Protein AF-A0A8T1VUL2-F1 (afdb_monomer_lite)

Sequence (106 aa):
MSGPEKDADNIISRALVEDFREVRDARLQQLHPPVRVQIAGVAKVFCRDTATLDLRIETAAGLLYLSSTPCIVMDGNDDDVLLGRKTMQDIGIDIDRLFEHLLYRV

Structure (mmCIF, N/CA/C/O backbone):
data_AF-A0A8T1VUL2-F1
#
_entry.id   AF-A0A8T1VUL2-F1
#
loop_
_atom_site.group_PDB
_atom_site.id
_atom_site.type_symbol
_atom_site.label_atom_id
_atom_site.label_alt_id
_atom_site.label_comp_id
_atom_site.label_asym_id
_atom_site.label_entity_id
_atom_site.label_seq_id
_atom_site.pdbx_PDB_ins_code
_atom_site.Cartn_x
_atom_site.Cartn_y
_atom_site.Cartn_z
_atom_site.occupancy
_atom_site.B_iso_or_equiv
_atom_site.auth_seq_id
_atom_site.auth_comp_id
_atom_site.auth_asym_id
_atom_site.auth_atom_id
_atom_site.pdbx_PDB_model_num
ATOM 1 N N . MET A 1 1 ? 11.540 -11.274 -22.073 1.00 41.50 1 MET A N 1
ATOM 2 C CA . MET A 1 1 ? 10.088 -11.425 -21.836 1.00 41.50 1 MET A CA 1
ATOM 3 C C . MET A 1 1 ? 9.643 -10.283 -20.940 1.00 41.50 1 MET A C 1
ATOM 5 O O . MET A 1 1 ? 10.205 -10.103 -19.870 1.00 41.50 1 MET A O 1
ATOM 9 N N . SER A 1 2 ? 8.733 -9.455 -21.436 1.00 50.03 2 SER A N 1
ATOM 10 C CA . SER A 1 2 ? 8.206 -8.271 -20.756 1.00 50.03 2 SER A CA 1
ATOM 11 C C . S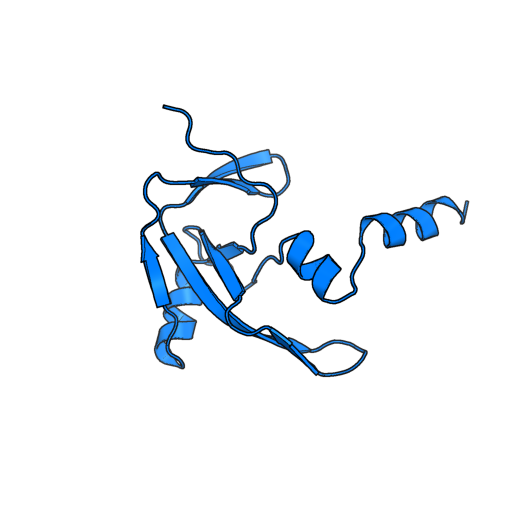ER A 1 2 ? 7.149 -8.730 -19.739 1.00 50.03 2 SER A C 1
ATOM 13 O O . SER A 1 2 ? 6.080 -9.152 -20.157 1.00 50.03 2 SER A O 1
ATOM 15 N N . GLY A 1 3 ? 7.460 -8.734 -18.434 1.00 53.97 3 GLY A N 1
ATOM 16 C CA . GLY A 1 3 ? 6.502 -9.115 -17.376 1.00 53.97 3 GLY A CA 1
ATOM 17 C C . GLY A 1 3 ? 5.259 -8.209 -17.351 1.00 53.97 3 GLY A C 1
ATOM 18 O O . GLY A 1 3 ? 5.329 -7.107 -17.906 1.00 53.97 3 GLY A O 1
ATOM 19 N N . PRO A 1 4 ? 4.136 -8.640 -16.748 1.00 59.28 4 PRO A N 1
ATOM 20 C CA . PRO A 1 4 ? 2.909 -7.845 -16.719 1.00 59.28 4 PRO A CA 1
ATOM 21 C C . PRO A 1 4 ? 3.173 -6.474 -16.079 1.00 59.28 4 PRO A C 1
ATOM 23 O O . PRO A 1 4 ? 3.855 -6.377 -15.057 1.00 59.28 4 PRO A O 1
ATOM 26 N N . GLU A 1 5 ? 2.685 -5.423 -16.731 1.00 55.06 5 GLU A N 1
ATOM 27 C CA . GLU A 1 5 ? 2.670 -4.056 -16.210 1.00 55.06 5 GLU A CA 1
ATOM 28 C C . GLU A 1 5 ? 1.371 -3.912 -15.415 1.00 55.06 5 GLU A C 1
ATOM 30 O O . GLU A 1 5 ?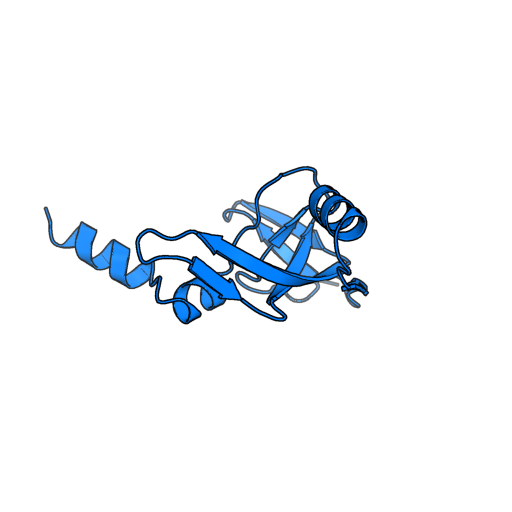 0.291 -4.159 -15.956 1.00 55.06 5 GLU A O 1
ATOM 35 N N . LYS A 1 6 ? 1.482 -3.639 -14.113 1.00 58.75 6 LYS A N 1
ATOM 36 C CA . LYS A 1 6 ? 0.331 -3.411 -13.237 1.00 58.75 6 LYS A CA 1
ATOM 37 C C . LYS A 1 6 ? 0.285 -1.940 -12.846 1.00 58.75 6 LYS A C 1
ATOM 39 O O . LYS A 1 6 ? 1.286 -1.399 -12.380 1.00 58.75 6 LYS A O 1
ATOM 44 N N . ASP A 1 7 ? -0.877 -1.324 -13.032 1.00 58.47 7 ASP A N 1
ATOM 45 C CA . ASP A 1 7 ? -1.148 0.026 -12.549 1.00 58.47 7 ASP A CA 1
ATOM 46 C C . ASP A 1 7 ? -1.306 0.047 -11.023 1.00 58.47 7 ASP A C 1
ATOM 48 O O . ASP A 1 7 ? -1.942 -0.832 -10.448 1.00 58.47 7 ASP A O 1
ATOM 52 N N . ALA A 1 8 ? -0.714 1.082 -10.413 1.00 60.91 8 ALA A N 1
ATOM 53 C CA . ALA A 1 8 ? -0.797 1.538 -9.020 1.00 60.91 8 ALA A CA 1
ATOM 54 C C . ALA A 1 8 ? -1.278 0.506 -7.976 1.00 60.91 8 ALA A C 1
ATOM 56 O O . ALA A 1 8 ? -2.319 0.698 -7.342 1.00 60.91 8 ALA A O 1
ATOM 57 N N . ASP A 1 9 ? -0.490 -0.550 -7.765 1.00 82.12 9 ASP A N 1
ATOM 58 C CA . ASP A 1 9 ? -0.541 -1.337 -6.529 1.00 82.12 9 ASP A CA 1
ATOM 59 C C . ASP A 1 9 ? -0.027 -0.480 -5.351 1.00 82.12 9 ASP A C 1
ATOM 61 O O . ASP A 1 9 ? 0.671 0.517 -5.558 1.00 82.12 9 ASP A O 1
ATOM 65 N N . ASN A 1 10 ? -0.350 -0.850 -4.106 1.00 91.50 10 ASN A N 1
ATOM 66 C CA . ASN A 1 10 ? 0.351 -0.259 -2.962 1.00 91.50 10 ASN A CA 1
ATOM 67 C C . ASN A 1 10 ? 1.822 -0.689 -3.011 1.00 91.50 10 ASN A C 1
ATOM 69 O O . ASN A 1 10 ? 2.111 -1.829 -3.379 1.00 91.50 10 ASN A O 1
ATOM 73 N N . ILE A 1 11 ? 2.750 0.184 -2.634 1.00 92.50 11 ILE A N 1
ATOM 74 C CA . ILE A 1 11 ? 4.190 -0.084 -2.700 1.00 92.50 11 ILE A CA 1
ATOM 75 C C . ILE A 1 11 ? 4.802 0.172 -1.332 1.00 92.50 11 ILE A C 1
ATOM 77 O O . ILE A 1 11 ? 4.477 1.157 -0.671 1.00 92.50 11 ILE A O 1
ATOM 81 N N . ILE A 1 12 ? 5.697 -0.721 -0.926 1.00 93.38 12 ILE A N 1
ATOM 82 C CA . ILE A 1 12 ? 6.468 -0.612 0.308 1.00 93.38 12 ILE A CA 1
ATOM 83 C C . ILE A 1 12 ? 7.927 -0.984 0.040 1.00 93.38 12 ILE A C 1
ATOM 85 O O . ILE A 1 12 ? 8.211 -1.846 -0.800 1.00 93.38 12 ILE A O 1
ATOM 89 N N . SER A 1 13 ? 8.860 -0.338 0.735 1.00 94.06 13 SER A N 1
ATOM 90 C CA . SER A 1 13 ? 10.274 -0.694 0.652 1.00 94.06 13 SER A CA 1
ATOM 91 C C . SER A 1 13 ? 10.561 -2.014 1.376 1.00 94.06 13 SER A C 1
ATOM 93 O O . SER A 1 13 ? 9.897 -2.376 2.350 1.00 94.06 13 SER A O 1
ATOM 95 N N . ARG A 1 14 ? 11.569 -2.758 0.912 1.00 94.06 14 ARG A N 1
ATOM 96 C CA . ARG A 1 14 ? 12.014 -3.980 1.593 1.00 94.06 14 ARG A CA 1
ATOM 97 C C . ARG A 1 14 ? 12.484 -3.692 3.015 1.00 94.06 14 ARG A C 1
ATOM 99 O O . ARG A 1 14 ? 12.143 -4.469 3.897 1.00 94.06 14 ARG A O 1
ATOM 106 N N . ALA A 1 15 ? 13.238 -2.610 3.225 1.00 93.75 15 ALA A N 1
ATOM 107 C CA . ALA A 1 15 ? 13.713 -2.237 4.555 1.00 93.75 15 ALA A CA 1
ATOM 108 C C . ALA A 1 15 ? 12.542 -2.084 5.532 1.00 93.75 15 ALA A C 1
ATOM 110 O O . ALA A 1 15 ? 12.516 -2.749 6.562 1.00 93.75 15 ALA A O 1
ATOM 111 N N . LEU A 1 16 ? 11.506 -1.342 5.126 1.00 93.00 16 LEU A N 1
ATOM 112 C CA . LEU A 1 16 ? 10.333 -1.139 5.963 1.00 93.00 16 LEU A CA 1
ATOM 113 C C . LEU A 1 16 ? 9.577 -2.450 6.218 1.00 93.00 16 LEU A C 1
ATOM 115 O O . LEU A 1 16 ? 9.122 -2.685 7.329 1.00 93.00 16 LEU A O 1
ATOM 119 N N . VAL A 1 17 ? 9.466 -3.352 5.233 1.00 93.50 17 VAL A N 1
ATOM 120 C CA . VAL A 1 17 ? 8.871 -4.682 5.474 1.00 93.50 17 VAL A CA 1
ATOM 121 C C . VAL A 1 17 ? 9.634 -5.452 6.550 1.00 93.50 17 VAL A C 1
ATOM 123 O O . VAL A 1 17 ? 8.994 -6.067 7.400 1.00 93.50 17 VAL A O 1
ATOM 126 N N . GLU A 1 18 ? 10.967 -5.440 6.528 1.00 92.06 18 GLU A N 1
ATOM 127 C CA . GLU A 1 18 ? 11.755 -6.115 7.563 1.00 92.06 18 GLU A CA 1
ATOM 128 C C . GLU A 1 18 ? 11.554 -5.458 8.938 1.00 92.06 18 GLU A C 1
ATOM 130 O O . GLU A 1 18 ? 11.315 -6.184 9.902 1.00 92.06 18 GLU A O 1
ATOM 135 N N . ASP A 1 19 ? 11.488 -4.125 9.023 1.00 90.88 19 ASP A N 1
ATOM 136 C CA . ASP A 1 19 ? 11.155 -3.417 10.272 1.00 90.88 19 ASP A CA 1
ATOM 137 C C . ASP A 1 19 ? 9.768 -3.823 10.803 1.00 90.88 19 ASP A C 1
ATOM 139 O O . ASP A 1 19 ? 9.581 -4.093 11.993 1.00 90.88 19 ASP A O 1
ATOM 143 N N . PHE A 1 20 ? 8.774 -3.944 9.913 1.00 86.12 20 PHE A N 1
ATOM 144 C CA . PHE A 1 20 ? 7.447 -4.449 10.274 1.00 86.12 20 PHE A CA 1
ATOM 145 C C . PHE A 1 20 ? 7.518 -5.877 10.833 1.00 86.12 20 PHE A C 1
ATOM 147 O O . PHE A 1 20 ? 6.796 -6.179 11.788 1.00 86.12 20 PHE A O 1
ATOM 154 N N . ARG A 1 21 ? 8.389 -6.737 10.282 1.00 87.69 21 ARG A N 1
ATOM 155 C CA . ARG A 1 21 ? 8.574 -8.131 10.728 1.00 87.69 21 ARG A CA 1
ATOM 156 C C . ARG A 1 21 ? 9.186 -8.248 12.118 1.00 87.69 21 ARG A C 1
ATOM 158 O O . ARG A 1 21 ? 8.955 -9.258 12.784 1.00 87.69 21 ARG A O 1
ATOM 165 N N . GLU A 1 22 ? 9.917 -7.238 12.582 1.00 86.44 22 GLU A N 1
ATOM 166 C CA . GLU A 1 22 ? 10.441 -7.217 13.951 1.00 86.44 22 GLU A CA 1
ATOM 167 C C . GLU A 1 22 ? 9.328 -7.043 14.997 1.00 86.44 22 GLU A C 1
ATOM 169 O O . GLU A 1 22 ? 9.439 -7.531 16.124 1.00 86.44 22 GLU A O 1
ATOM 174 N N . VAL A 1 23 ? 8.230 -6.372 14.629 1.00 83.25 23 VAL A N 1
ATOM 175 C CA . VAL A 1 23 ? 7.166 -5.973 15.567 1.00 83.25 23 VAL A CA 1
ATOM 176 C C . VAL A 1 23 ? 5.873 -6.779 15.374 1.00 83.25 23 VAL A C 1
ATOM 178 O O . VAL A 1 23 ? 5.099 -6.973 16.326 1.00 83.25 23 VAL A O 1
ATOM 181 N N . ARG A 1 24 ? 5.596 -7.240 14.150 1.00 78.31 24 ARG A N 1
ATOM 182 C CA . ARG A 1 24 ? 4.366 -7.940 13.742 1.00 78.31 24 ARG A CA 1
ATOM 183 C C . ARG A 1 24 ? 4.653 -8.964 12.644 1.00 78.31 24 ARG A C 1
ATOM 185 O O . ARG A 1 24 ? 5.672 -8.915 11.978 1.00 78.31 24 ARG A O 1
ATOM 192 N N . ASP A 1 25 ? 3.727 -9.894 12.426 1.00 76.56 25 ASP A N 1
ATOM 193 C CA . ASP A 1 25 ? 3.847 -10.833 11.309 1.00 76.56 25 ASP A CA 1
ATOM 194 C C . ASP A 1 25 ? 3.497 -10.120 9.992 1.00 76.56 25 ASP A C 1
ATOM 196 O O . ASP A 1 25 ? 2.333 -9.805 9.744 1.00 76.56 25 ASP A O 1
ATOM 200 N N . ALA A 1 26 ? 4.500 -9.847 9.156 1.00 81.56 26 ALA A N 1
ATOM 201 C CA . ALA A 1 26 ? 4.305 -9.411 7.776 1.00 81.56 26 ALA A CA 1
ATOM 202 C C . ALA A 1 26 ? 4.643 -10.568 6.832 1.00 81.56 26 ALA A C 1
ATOM 204 O O . ALA A 1 26 ? 5.766 -11.084 6.803 1.00 81.56 26 ALA A O 1
ATOM 205 N N . ARG A 1 27 ? 3.651 -10.993 6.045 1.00 85.88 27 ARG A N 1
ATOM 206 C CA . ARG A 1 27 ? 3.785 -12.150 5.153 1.00 85.88 27 ARG A CA 1
ATOM 207 C C . ARG A 1 27 ? 4.395 -11.727 3.829 1.00 85.88 27 ARG A C 1
ATOM 209 O O . ARG A 1 27 ? 3.698 -11.130 3.011 1.00 85.88 27 ARG A O 1
ATOM 216 N N . LEU A 1 28 ? 5.658 -12.084 3.613 1.00 91.00 28 LEU A N 1
ATOM 217 C CA . LEU A 1 28 ? 6.343 -11.930 2.331 1.00 91.00 28 LEU A CA 1
ATOM 218 C C . LEU A 1 28 ? 6.056 -13.134 1.421 1.00 91.00 28 LEU A C 1
ATOM 220 O O . LEU A 1 28 ? 6.134 -14.286 1.852 1.00 91.00 28 LEU A O 1
ATOM 224 N N . GLN A 1 29 ? 5.745 -12.877 0.156 1.00 93.44 29 GLN A N 1
ATOM 225 C CA . GLN A 1 29 ? 5.516 -13.897 -0.863 1.00 93.44 29 GLN A CA 1
ATOM 226 C C . GLN A 1 29 ? 6.263 -13.539 -2.141 1.00 93.44 29 GLN A C 1
ATOM 228 O O . GLN A 1 29 ? 6.201 -12.404 -2.610 1.00 93.44 29 GLN A O 1
ATOM 233 N N . GLN A 1 30 ? 6.922 -14.528 -2.740 1.00 93.81 30 GLN A N 1
ATOM 234 C CA . GLN A 1 30 ? 7.656 -14.325 -3.980 1.00 93.81 30 GLN A CA 1
ATOM 235 C C . GLN A 1 30 ? 6.706 -14.271 -5.183 1.00 93.81 30 GLN A C 1
ATOM 237 O O . GLN A 1 30 ? 5.904 -15.179 -5.416 1.00 93.81 30 GLN A O 1
ATOM 242 N N . LEU A 1 31 ? 6.839 -13.222 -5.987 1.00 91.00 31 LEU A N 1
ATOM 243 C CA . LEU A 1 31 ? 6.140 -13.028 -7.250 1.00 91.00 31 LEU A CA 1
ATOM 244 C C . LEU A 1 31 ? 6.813 -13.841 -8.361 1.00 91.00 31 LEU A C 1
ATOM 246 O O . LEU A 1 31 ? 7.993 -13.661 -8.674 1.00 91.00 31 LEU A O 1
ATOM 250 N N . HIS A 1 32 ? 6.027 -14.692 -9.015 1.00 89.44 32 HIS A N 1
ATOM 251 C CA . HIS A 1 32 ? 6.443 -15.422 -10.207 1.00 89.44 32 HIS A CA 1
ATOM 252 C C . HIS A 1 32 ? 5.374 -15.309 -11.300 1.00 89.44 32 HIS A C 1
ATOM 254 O O . HIS A 1 32 ? 4.288 -15.868 -11.138 1.00 89.44 32 HIS A O 1
ATOM 260 N N . PRO A 1 33 ? 5.663 -14.628 -12.427 1.00 88.94 33 PRO A N 1
ATOM 261 C CA . PRO A 1 33 ? 6.909 -13.917 -12.750 1.00 88.94 33 PRO A CA 1
ATOM 262 C C . PRO A 1 33 ? 7.082 -12.603 -11.952 1.00 88.94 33 PRO A C 1
ATOM 264 O O . PRO A 1 33 ? 6.103 -12.104 -11.397 1.00 88.94 33 PRO A O 1
ATOM 267 N N . PRO A 1 34 ? 8.289 -11.997 -11.938 1.00 89.50 34 PRO A N 1
ATOM 268 C CA . PRO A 1 34 ? 8.477 -10.638 -11.431 1.00 89.50 34 PRO A CA 1
ATOM 269 C C . PRO A 1 34 ? 7.550 -9.635 -12.130 1.00 89.50 34 PRO A C 1
ATOM 271 O O . PRO A 1 34 ? 7.338 -9.713 -13.347 1.00 89.50 34 PRO A O 1
ATOM 274 N N . VAL A 1 35 ? 7.037 -8.673 -11.367 1.00 89.06 35 VAL A N 1
ATOM 275 C CA . VAL A 1 35 ? 6.117 -7.630 -11.845 1.00 89.06 35 VAL A CA 1
ATOM 276 C C . VAL A 1 35 ? 6.907 -6.365 -12.161 1.00 89.06 35 VAL A C 1
ATOM 278 O O . VAL A 1 35 ? 7.859 -6.034 -11.455 1.00 89.06 35 VAL A O 1
ATOM 281 N N . ARG A 1 36 ? 6.535 -5.652 -13.229 1.00 87.25 36 ARG A N 1
ATOM 282 C CA . ARG A 1 36 ? 7.080 -4.316 -13.504 1.00 87.25 36 ARG A CA 1
ATOM 283 C C . ARG A 1 36 ? 6.152 -3.257 -12.945 1.00 87.25 36 ARG A C 1
ATOM 285 O O . ARG A 1 36 ? 4.985 -3.214 -13.328 1.00 87.25 36 ARG A O 1
ATOM 292 N N . VAL A 1 37 ? 6.706 -2.397 -12.103 1.00 83.44 37 VAL A N 1
ATOM 293 C CA . VAL A 1 37 ? 6.001 -1.275 -11.485 1.00 83.44 37 VAL A CA 1
ATOM 294 C C . VAL A 1 37 ? 6.565 0.030 -12.028 1.00 83.44 37 VAL A C 1
ATOM 296 O O . VAL A 1 37 ? 7.785 0.184 -12.134 1.00 83.44 37 VAL A O 1
ATOM 299 N N . GLN A 1 38 ? 5.680 0.960 -12.384 1.00 80.75 38 GLN A N 1
ATOM 300 C CA . GLN A 1 38 ? 6.053 2.316 -12.771 1.00 80.75 38 GLN A CA 1
ATOM 301 C C . GLN A 1 38 ? 5.951 3.246 -11.558 1.00 80.75 38 GLN A C 1
ATOM 303 O O . GLN A 1 38 ? 4.873 3.448 -11.008 1.00 80.75 38 GLN A O 1
ATOM 308 N N . ILE A 1 39 ? 7.078 3.832 -11.160 1.00 71.94 39 ILE A N 1
ATOM 309 C CA . ILE A 1 39 ? 7.162 4.789 -10.054 1.00 71.94 39 ILE A CA 1
ATOM 310 C C . ILE A 1 39 ? 7.201 6.196 -10.657 1.00 71.94 39 ILE A C 1
ATOM 312 O O . ILE A 1 39 ? 8.035 6.485 -11.522 1.00 71.94 39 ILE A O 1
ATOM 316 N N . ALA A 1 40 ? 6.286 7.064 -10.214 1.00 68.75 40 ALA A N 1
ATOM 317 C CA . ALA A 1 40 ? 6.214 8.479 -10.601 1.00 68.75 40 ALA A CA 1
ATOM 318 C C . ALA A 1 40 ? 6.239 8.744 -12.126 1.00 68.75 40 ALA A C 1
ATOM 320 O O . ALA A 1 40 ? 6.691 9.793 -12.574 1.00 68.75 40 ALA A O 1
ATOM 321 N N . GLY A 1 41 ? 5.793 7.785 -12.944 1.00 64.69 41 GLY A N 1
ATOM 322 C CA . GLY A 1 41 ? 5.746 7.907 -14.407 1.00 64.69 41 GLY A CA 1
ATOM 323 C C . GLY A 1 41 ? 7.093 7.789 -15.138 1.00 64.69 41 GLY A C 1
ATOM 324 O O . GLY A 1 41 ? 7.093 7.624 -16.356 1.00 64.69 41 GLY A O 1
ATOM 325 N N . VAL A 1 42 ? 8.234 7.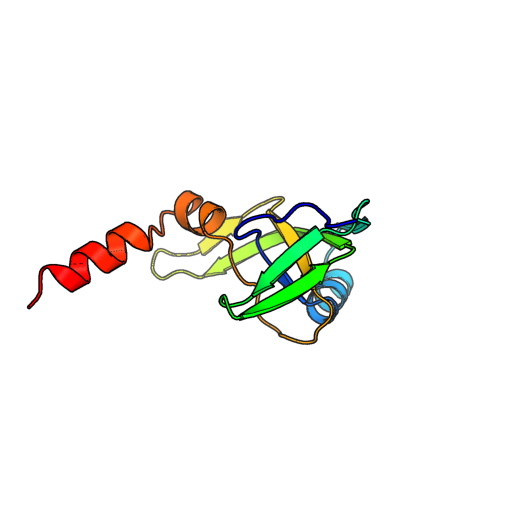803 -14.442 1.00 62.31 42 VAL A N 1
ATOM 326 C CA . VAL A 1 42 ? 9.561 7.887 -15.089 1.00 62.31 42 VAL A CA 1
ATOM 327 C C . VAL A 1 42 ? 10.357 6.589 -14.965 1.00 62.31 42 VAL A C 1
ATOM 329 O O . VAL A 1 42 ? 10.951 6.134 -15.942 1.00 62.31 42 VAL A O 1
ATOM 332 N N . ALA A 1 43 ? 10.355 5.960 -13.789 1.00 75.75 43 ALA A N 1
ATOM 333 C CA . ALA A 1 43 ? 11.160 4.771 -13.529 1.00 75.75 43 ALA A CA 1
ATOM 334 C C . ALA A 1 43 ? 10.309 3.499 -13.604 1.00 75.75 43 ALA A C 1
ATOM 336 O O . ALA A 1 43 ? 9.216 3.445 -13.042 1.00 75.75 43 ALA A O 1
ATOM 337 N N . LYS A 1 44 ? 10.826 2.459 -14.272 1.00 80.94 44 LYS A N 1
ATOM 338 C CA . LYS A 1 44 ? 10.253 1.106 -14.234 1.00 80.94 44 LYS A CA 1
ATOM 339 C C . LYS A 1 44 ? 11.170 0.198 -13.427 1.00 80.94 44 LYS A C 1
ATOM 341 O O . LYS A 1 44 ? 12.325 0.005 -13.806 1.00 80.94 44 LYS A O 1
ATOM 346 N N . VAL A 1 45 ? 10.646 -0.375 -12.351 1.00 86.56 45 VAL A N 1
ATOM 347 C CA . VAL A 1 45 ? 11.382 -1.277 -11.457 1.00 86.56 45 VAL A CA 1
ATOM 348 C C . VAL A 1 45 ? 10.766 -2.670 -11.537 1.00 86.56 45 VAL A C 1
ATOM 350 O O . VAL A 1 45 ? 9.553 -2.819 -11.686 1.00 86.56 45 VAL A O 1
ATOM 353 N N . PHE A 1 46 ? 11.609 -3.702 -11.492 1.00 89.12 46 PHE A N 1
ATOM 354 C CA . PHE A 1 46 ? 11.150 -5.084 -11.385 1.00 89.12 46 PHE A CA 1
ATOM 355 C C . PHE A 1 46 ? 11.056 -5.476 -9.917 1.00 89.12 46 PHE A C 1
ATOM 357 O O . PHE A 1 46 ? 12.076 -5.598 -9.243 1.00 89.12 46 PHE A O 1
ATOM 364 N N . CYS A 1 47 ? 9.843 -5.741 -9.459 1.00 91.88 47 CYS A N 1
ATOM 365 C CA . CYS A 1 47 ? 9.573 -6.213 -8.114 1.00 91.88 47 CYS A CA 1
ATOM 366 C C . CYS A 1 47 ? 9.399 -7.733 -8.121 1.00 91.88 47 CYS A C 1
ATOM 368 O O . CYS A 1 47 ? 8.783 -8.311 -9.024 1.00 91.88 47 CYS A O 1
ATOM 370 N N . ARG A 1 48 ? 9.981 -8.386 -7.117 1.00 93.81 48 ARG A N 1
ATOM 371 C CA . ARG A 1 48 ? 10.042 -9.853 -7.016 1.00 93.81 48 ARG A CA 1
ATOM 372 C C . ARG A 1 48 ? 9.254 -10.406 -5.849 1.00 93.81 48 ARG A C 1
ATOM 374 O O . ARG A 1 48 ? 9.039 -11.607 -5.822 1.00 93.81 48 ARG A O 1
ATOM 381 N N . ASP A 1 49 ? 8.811 -9.548 -4.941 1.00 94.94 49 ASP A N 1
ATOM 382 C CA . ASP A 1 49 ? 8.083 -9.940 -3.749 1.00 94.94 49 ASP A CA 1
ATOM 383 C C . ASP A 1 49 ? 6.844 -9.062 -3.570 1.00 94.94 49 ASP A C 1
ATOM 385 O O . ASP A 1 49 ? 6.768 -7.926 -4.046 1.00 94.94 49 ASP A O 1
ATOM 389 N N . THR A 1 50 ? 5.866 -9.609 -2.865 1.00 94.75 50 THR A N 1
ATOM 390 C CA . THR A 1 50 ? 4.705 -8.901 -2.340 1.00 94.75 50 THR A CA 1
ATOM 391 C C . THR A 1 50 ? 4.611 -9.160 -0.842 1.00 94.75 50 THR A C 1
ATOM 393 O O . THR A 1 50 ? 5.034 -10.210 -0.357 1.00 94.75 50 THR A O 1
ATOM 396 N N . ALA A 1 51 ? 4.078 -8.195 -0.106 1.00 93.94 51 ALA A N 1
ATOM 397 C CA . ALA A 1 51 ? 3.761 -8.317 1.301 1.00 93.94 51 ALA A CA 1
ATOM 398 C C . ALA A 1 51 ? 2.262 -8.093 1.503 1.00 93.94 51 ALA A C 1
ATOM 400 O O . ALA A 1 51 ? 1.651 -7.283 0.810 1.00 93.94 51 ALA A O 1
ATOM 401 N N . THR A 1 52 ? 1.663 -8.802 2.455 1.00 92.75 52 THR A N 1
ATOM 402 C CA . THR A 1 52 ? 0.306 -8.500 2.931 1.00 92.75 52 THR A CA 1
ATOM 403 C C . THR A 1 52 ? 0.398 -7.892 4.321 1.00 92.75 52 THR A C 1
ATOM 405 O O . THR A 1 52 ? 0.970 -8.519 5.215 1.00 92.75 52 THR A O 1
ATOM 408 N N . LEU A 1 53 ? -0.146 -6.685 4.484 1.00 90.38 53 LEU A N 1
ATOM 409 C CA . LEU A 1 53 ? 0.014 -5.867 5.685 1.00 90.38 53 LEU A CA 1
ATOM 410 C C . LEU A 1 53 ? -1.337 -5.401 6.232 1.00 90.38 53 LEU A C 1
ATOM 412 O O . LEU A 1 53 ? -2.236 -5.041 5.473 1.00 90.38 53 LEU A O 1
ATOM 416 N N . ASP A 1 54 ? -1.447 -5.333 7.554 1.00 90.75 54 ASP A N 1
ATOM 417 C CA . ASP A 1 54 ? -2.512 -4.581 8.211 1.00 90.75 54 ASP A CA 1
ATOM 418 C C . ASP A 1 54 ? -2.014 -3.151 8.455 1.00 90.75 54 ASP A C 1
ATOM 420 O O . ASP A 1 54 ? -1.070 -2.930 9.217 1.00 90.75 54 ASP A O 1
ATOM 424 N N . LEU A 1 55 ? -2.626 -2.174 7.786 1.00 89.06 55 LEU A N 1
ATOM 425 C CA . LEU A 1 55 ? -2.242 -0.767 7.854 1.00 89.06 55 LEU A CA 1
ATOM 426 C C . LEU A 1 55 ? -3.191 0.007 8.763 1.00 89.06 55 LEU A C 1
ATOM 428 O O . LEU A 1 55 ? -4.413 -0.160 8.729 1.00 89.06 55 LEU A O 1
ATOM 432 N N . ARG A 1 56 ? -2.613 0.914 9.544 1.00 90.69 56 ARG A N 1
ATOM 433 C CA . ARG A 1 56 ? -3.337 1.867 10.378 1.00 90.69 56 ARG A CA 1
ATOM 434 C C . ARG A 1 56 ? -2.972 3.272 9.910 1.00 90.69 56 ARG A C 1
ATOM 436 O O . ARG A 1 56 ? -1.815 3.662 10.001 1.00 90.69 56 ARG A O 1
ATOM 443 N N . ILE A 1 57 ? -3.960 4.009 9.414 1.00 88.88 57 ILE A N 1
ATOM 444 C CA . ILE A 1 57 ? -3.781 5.340 8.834 1.00 88.88 57 ILE A CA 1
ATOM 445 C C . ILE A 1 57 ? -4.508 6.349 9.715 1.00 88.88 57 ILE A C 1
ATOM 447 O O . ILE A 1 57 ? -5.717 6.249 9.934 1.00 88.88 57 ILE A O 1
ATOM 451 N N . GLU A 1 58 ? -3.776 7.332 10.224 1.00 89.69 58 GLU A N 1
ATOM 452 C CA . GLU A 1 58 ? -4.369 8.476 10.910 1.00 89.69 58 GLU A CA 1
ATOM 453 C C . GLU A 1 58 ? -4.810 9.515 9.883 1.00 89.69 58 GLU A C 1
ATOM 455 O O . GLU A 1 58 ? -4.019 9.997 9.076 1.00 89.69 58 GLU A O 1
ATOM 460 N N . THR A 1 59 ? -6.100 9.842 9.897 1.00 84.81 59 THR A N 1
ATOM 461 C CA . THR A 1 59 ? -6.692 10.856 9.021 1.00 84.81 59 THR A CA 1
ATOM 462 C C . THR A 1 59 ? -7.344 11.951 9.858 1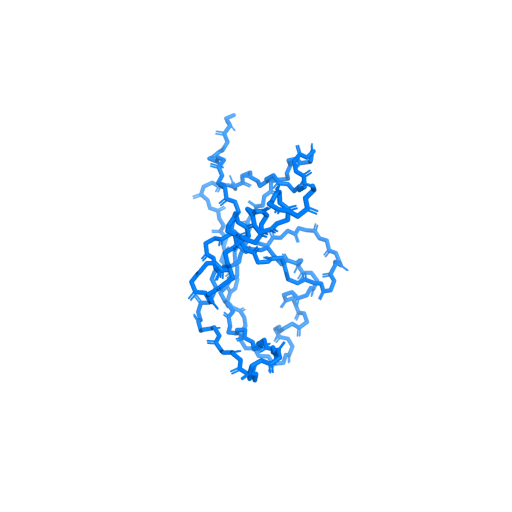.00 84.81 59 THR A C 1
ATOM 464 O O . THR A 1 59 ? -7.633 11.764 11.041 1.00 84.81 59 THR A O 1
ATOM 467 N N . ALA A 1 60 ? -7.653 13.091 9.237 1.00 87.12 60 ALA A N 1
ATOM 468 C CA . ALA A 1 60 ? -8.394 14.165 9.902 1.00 87.12 60 ALA A CA 1
ATOM 469 C C . ALA A 1 60 ? -9.794 13.727 10.384 1.00 87.12 60 ALA A C 1
ATOM 471 O O . ALA A 1 60 ? -10.306 14.274 11.357 1.00 87.12 60 ALA A O 1
ATOM 472 N N . ALA A 1 61 ? -10.403 12.731 9.730 1.00 85.19 61 ALA A N 1
ATOM 473 C CA . ALA A 1 61 ? -11.689 12.155 10.129 1.00 85.19 61 ALA A CA 1
ATOM 474 C C . ALA A 1 61 ? -11.557 11.105 11.251 1.00 85.19 61 ALA A C 1
ATOM 476 O O . ALA A 1 61 ? -12.557 10.551 11.704 1.00 85.19 61 ALA A O 1
ATOM 477 N N . GLY A 1 62 ? -10.330 10.833 11.698 1.00 89.12 62 GLY A N 1
ATOM 478 C CA . GLY A 1 62 ? -10.010 9.810 12.675 1.00 89.12 62 GLY A CA 1
ATOM 479 C C . GLY A 1 62 ? -9.224 8.659 12.064 1.00 89.12 62 GLY A C 1
ATOM 480 O O . GLY A 1 62 ? -8.616 8.757 10.996 1.00 89.12 62 GLY A O 1
ATOM 481 N N . LEU A 1 63 ? -9.203 7.556 12.798 1.00 92.25 63 LEU A N 1
ATOM 482 C CA . LEU A 1 63 ? -8.349 6.432 12.485 1.00 92.25 63 LEU A CA 1
ATOM 483 C C . LEU A 1 63 ? -9.000 5.464 11.501 1.00 92.25 63 LEU A C 1
ATOM 485 O O . LEU A 1 63 ? -10.132 5.029 11.709 1.00 92.25 63 LEU A O 1
ATOM 489 N N . LEU A 1 64 ? -8.240 5.073 10.486 1.00 92.31 64 LEU A N 1
ATOM 490 C CA . LEU A 1 64 ? -8.640 4.108 9.479 1.00 92.31 6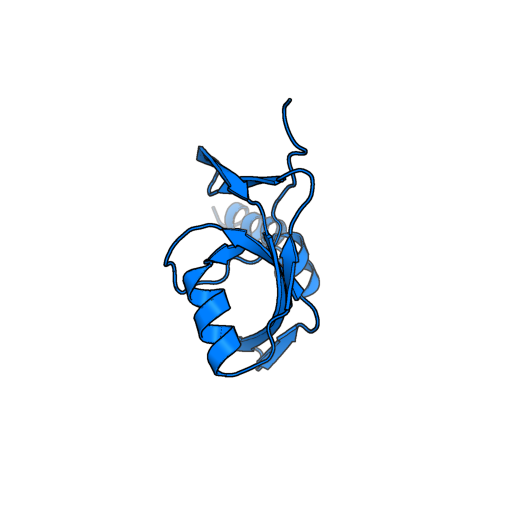4 LEU A CA 1
ATOM 491 C C . LEU A 1 64 ? -7.781 2.845 9.570 1.00 92.31 64 LEU A C 1
ATOM 493 O O . LEU A 1 64 ? -6.560 2.916 9.710 1.00 92.31 64 LEU A O 1
ATOM 497 N N . TYR A 1 65 ? -8.428 1.689 9.455 1.00 92.00 65 TYR A N 1
ATOM 498 C CA . TYR A 1 65 ? -7.774 0.386 9.471 1.00 92.00 65 TYR A CA 1
ATOM 499 C C . TYR A 1 65 ? -7.992 -0.318 8.137 1.00 92.00 65 TYR A C 1
ATOM 501 O O . TYR A 1 65 ? -9.133 -0.562 7.746 1.00 92.00 65 TYR A O 1
ATOM 509 N N . LEU A 1 66 ? -6.900 -0.670 7.465 1.00 91.50 66 LEU A N 1
ATOM 510 C CA . LEU A 1 66 ? -6.913 -1.459 6.239 1.00 91.50 66 LEU A CA 1
ATOM 511 C C . LEU A 1 66 ? -6.319 -2.823 6.546 1.00 91.50 66 LEU A C 1
ATOM 513 O O . LEU A 1 66 ? -5.129 -2.942 6.821 1.00 91.50 66 LEU A O 1
ATOM 517 N N . SER A 1 67 ? -7.159 -3.850 6.522 1.00 90.56 67 SER A N 1
ATOM 518 C CA . SER A 1 67 ? -6.721 -5.216 6.802 1.00 90.56 67 SER A CA 1
ATOM 519 C C . SER A 1 67 ? -6.326 -5.939 5.523 1.00 90.56 67 SER A C 1
ATOM 521 O O . SER A 1 67 ? -6.939 -5.735 4.475 1.00 90.56 67 SER A O 1
ATOM 523 N N . SER A 1 68 ? -5.320 -6.808 5.623 1.00 90.56 68 SER A N 1
ATOM 524 C CA . SER A 1 68 ? -4.853 -7.655 4.521 1.00 90.56 68 SER A CA 1
ATOM 525 C C . SER A 1 68 ? -4.561 -6.874 3.234 1.00 90.56 68 SER A C 1
ATOM 527 O O . SER A 1 68 ? -4.913 -7.299 2.135 1.00 90.56 68 SER A O 1
ATOM 529 N N . THR A 1 69 ? -3.916 -5.718 3.377 1.00 91.19 69 THR A N 1
ATOM 530 C CA . THR A 1 69 ? -3.579 -4.824 2.271 1.00 91.19 69 THR A CA 1
ATOM 531 C C . THR A 1 69 ? -2.411 -5.411 1.479 1.00 91.19 69 THR A C 1
ATOM 533 O O . THR A 1 69 ? -1.319 -5.551 2.038 1.00 91.19 69 THR A O 1
ATOM 536 N N . PRO A 1 70 ? -2.596 -5.768 0.195 1.00 92.12 70 PRO A N 1
ATOM 537 C CA . PRO A 1 70 ? -1.503 -6.247 -0.633 1.00 92.12 70 PRO A CA 1
ATOM 538 C C . PRO A 1 70 ? -0.611 -5.073 -1.040 1.00 92.12 70 PRO A C 1
ATOM 540 O O . PRO A 1 70 ? -1.094 -4.051 -1.537 1.00 92.12 70 PRO A O 1
ATOM 543 N N . CYS A 1 71 ? 0.693 -5.249 -0.859 1.00 93.31 71 CYS A N 1
ATOM 544 C CA . CYS A 1 71 ? 1.725 -4.302 -1.249 1.00 93.31 71 CYS A CA 1
ATOM 545 C C . CYS A 1 71 ? 2.774 -5.008 -2.110 1.00 93.31 71 CYS A C 1
ATOM 547 O O . CYS A 1 71 ? 3.201 -6.125 -1.810 1.00 93.31 71 CYS A O 1
ATOM 549 N N . ILE A 1 72 ? 3.220 -4.363 -3.179 1.00 94.12 72 ILE A N 1
ATOM 550 C CA . ILE A 1 72 ? 4.407 -4.776 -3.919 1.00 94.12 72 ILE A CA 1
ATOM 551 C C . ILE A 1 72 ? 5.638 -4.311 -3.144 1.00 94.12 72 ILE A C 1
ATOM 553 O O . ILE A 1 72 ? 5.714 -3.158 -2.717 1.00 94.12 72 ILE A O 1
ATOM 557 N N . VAL A 1 73 ? 6.604 -5.211 -2.968 1.00 94.31 73 VAL A N 1
ATOM 558 C CA . VAL A 1 73 ? 7.853 -4.895 -2.277 1.00 94.31 73 VAL A CA 1
ATOM 559 C C . VAL A 1 73 ? 8.873 -4.419 -3.300 1.00 94.31 73 VAL A C 1
ATOM 561 O O . VAL A 1 73 ? 9.216 -5.130 -4.253 1.00 94.31 73 VAL A O 1
ATOM 564 N N . MET A 1 74 ? 9.350 -3.198 -3.102 1.00 92.50 74 MET A N 1
ATOM 565 C CA . MET A 1 74 ? 10.422 -2.598 -3.882 1.00 92.50 74 MET A CA 1
ATOM 566 C C . MET A 1 74 ? 11.727 -2.662 -3.091 1.00 92.50 74 MET A C 1
ATOM 568 O O . MET A 1 74 ? 11.747 -2.421 -1.886 1.00 92.50 74 MET A O 1
ATOM 572 N N . ASP A 1 75 ? 12.834 -2.969 -3.764 1.00 90.25 75 ASP A N 1
ATOM 573 C CA . ASP A 1 75 ? 14.146 -2.832 -3.137 1.00 90.25 75 ASP A CA 1
ATOM 574 C C . ASP A 1 75 ? 14.428 -1.338 -2.908 1.00 90.25 75 ASP A C 1
ATOM 576 O O . ASP A 1 75 ? 14.335 -0.530 -3.831 1.00 90.25 75 ASP A O 1
ATOM 580 N N . GLY A 1 76 ? 14.735 -0.966 -1.668 1.00 89.25 76 GLY A N 1
ATOM 581 C CA . GLY A 1 76 ? 14.876 0.425 -1.252 1.00 89.25 76 GLY A CA 1
ATOM 582 C C . GLY A 1 76 ? 14.833 0.560 0.266 1.00 89.25 76 GLY A C 1
ATOM 583 O O . GLY A 1 76 ? 14.657 -0.436 0.973 1.00 89.25 76 GLY A O 1
ATOM 584 N N . ASN A 1 77 ? 14.990 1.795 0.740 1.00 91.88 77 ASN A N 1
ATOM 585 C CA . ASN A 1 77 ? 15.011 2.153 2.161 1.00 91.88 77 ASN A CA 1
ATOM 586 C C . ASN A 1 77 ? 14.129 3.378 2.446 1.00 91.88 77 ASN A C 1
ATOM 588 O O . ASN A 1 77 ? 14.459 4.200 3.292 1.00 91.88 77 ASN A O 1
ATOM 592 N N . ASP A 1 78 ? 13.066 3.553 1.664 1.00 88.19 78 ASP A N 1
ATOM 593 C CA . ASP A 1 78 ? 12.071 4.585 1.938 1.00 88.19 78 ASP A CA 1
ATOM 594 C C . ASP A 1 78 ? 11.192 4.142 3.112 1.00 88.19 78 ASP A C 1
ATOM 596 O O . ASP A 1 78 ? 10.760 2.985 3.161 1.00 88.19 78 ASP A O 1
ATOM 600 N N . ASP A 1 79 ? 10.896 5.068 4.018 1.00 89.00 79 ASP A N 1
ATOM 601 C CA . ASP A 1 79 ? 10.102 4.804 5.228 1.00 89.00 79 ASP A CA 1
ATOM 602 C C . ASP A 1 79 ? 8.590 5.004 4.998 1.00 89.00 79 ASP A C 1
ATOM 604 O O . ASP A 1 79 ? 7.778 4.851 5.911 1.00 89.00 79 ASP A O 1
ATOM 608 N N . ASP A 1 80 ? 8.202 5.319 3.760 1.00 88.69 80 ASP A N 1
ATOM 609 C CA . ASP A 1 80 ? 6.826 5.592 3.365 1.00 88.69 80 ASP A CA 1
ATOM 610 C C . ASP A 1 80 ? 6.180 4.402 2.640 1.00 88.69 80 ASP A C 1
ATOM 612 O O . ASP A 1 80 ? 6.800 3.692 1.842 1.00 88.69 80 ASP A O 1
ATOM 616 N N . VAL A 1 81 ? 4.873 4.233 2.859 1.00 90.06 81 VAL A N 1
ATOM 617 C CA . VAL A 1 81 ? 4.022 3.345 2.055 1.00 90.06 81 VAL A CA 1
ATOM 618 C C . VAL A 1 81 ? 3.300 4.178 1.004 1.00 90.06 81 VAL A C 1
ATOM 620 O O . VAL A 1 81 ? 2.537 5.089 1.331 1.00 90.06 81 VAL A O 1
ATOM 623 N N . LEU A 1 82 ? 3.481 3.835 -0.270 1.00 90.31 82 LEU A N 1
ATOM 624 C CA . LEU A 1 82 ? 2.737 4.462 -1.359 1.00 90.31 82 LEU A CA 1
ATOM 625 C C . LEU A 1 82 ? 1.410 3.732 -1.537 1.00 90.31 82 LEU A C 1
ATOM 627 O O . LEU A 1 82 ? 1.387 2.538 -1.832 1.00 90.31 82 LEU A O 1
ATOM 631 N N . LEU A 1 83 ? 0.297 4.446 -1.382 1.00 89.75 83 LEU A N 1
ATOM 632 C CA . LEU A 1 83 ? -1.024 3.873 -1.613 1.00 89.75 83 LEU A CA 1
ATOM 633 C C . LEU A 1 83 ? -1.382 3.925 -3.095 1.00 89.75 83 LEU A C 1
ATOM 635 O O . LEU A 1 83 ? -1.307 4.966 -3.750 1.00 89.75 83 LEU A O 1
ATOM 639 N N . GLY A 1 84 ? -1.815 2.780 -3.610 1.00 88.69 84 GLY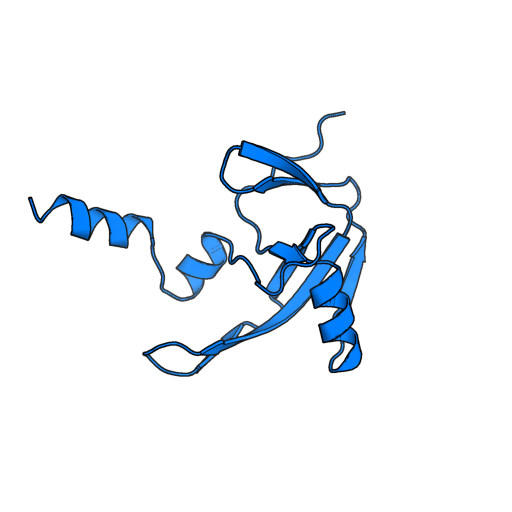 A N 1
ATOM 640 C CA . GLY A 1 84 ? -2.356 2.656 -4.950 1.00 88.69 84 GLY A CA 1
ATOM 641 C C . GLY A 1 84 ? -3.651 3.451 -5.109 1.00 88.69 84 GLY A C 1
ATOM 642 O O . GLY A 1 84 ? -4.409 3.632 -4.152 1.00 88.69 84 GLY A O 1
ATOM 643 N N . ARG A 1 85 ? -3.951 3.891 -6.339 1.00 86.62 85 ARG A N 1
ATOM 644 C CA . ARG A 1 85 ? -5.162 4.683 -6.637 1.00 86.62 85 ARG A CA 1
ATOM 645 C C . ARG A 1 85 ? -6.430 3.985 -6.152 1.00 86.62 85 ARG A C 1
ATOM 647 O O . ARG A 1 85 ? -7.278 4.623 -5.539 1.00 86.62 85 ARG A O 1
ATOM 654 N N . LYS A 1 86 ? -6.537 2.676 -6.394 1.00 86.94 86 LYS A N 1
ATOM 655 C CA . LYS A 1 86 ? -7.693 1.886 -5.967 1.00 86.94 86 LYS A CA 1
ATOM 656 C C . LYS A 1 86 ? -7.853 1.883 -4.445 1.00 86.94 86 LYS A C 1
ATOM 658 O O . LYS A 1 86 ? -8.950 2.131 -3.965 1.00 86.94 86 LYS A O 1
ATOM 663 N N . THR A 1 87 ? -6.772 1.662 -3.696 1.00 90.25 87 THR A N 1
ATOM 664 C CA . THR A 1 87 ? -6.802 1.715 -2.227 1.00 90.25 87 THR A CA 1
ATOM 665 C C . THR A 1 87 ? -7.252 3.086 -1.741 1.00 90.25 87 THR A C 1
ATOM 667 O O . THR A 1 87 ? -8.109 3.164 -0.871 1.00 90.25 87 THR A O 1
ATOM 670 N N . MET A 1 88 ? -6.729 4.167 -2.334 1.00 89.62 88 MET A N 1
ATOM 671 C CA . MET A 1 88 ? -7.150 5.534 -2.013 1.00 89.62 88 MET A CA 1
ATOM 672 C C . MET A 1 88 ? -8.649 5.756 -2.281 1.00 89.62 88 MET A C 1
ATOM 674 O O . MET A 1 88 ? -9.353 6.275 -1.418 1.00 89.62 88 MET A O 1
ATOM 678 N N . GLN A 1 89 ? -9.165 5.295 -3.421 1.00 88.25 89 GLN A N 1
ATOM 679 C CA . GLN A 1 89 ? -10.594 5.385 -3.747 1.00 88.25 89 GLN A CA 1
ATOM 680 C C . GLN A 1 89 ? -11.467 4.574 -2.782 1.00 88.25 89 GLN A C 1
ATOM 682 O O . GLN A 1 89 ? -12.494 5.074 -2.324 1.00 88.25 89 GLN A O 1
ATOM 687 N N . ASP A 1 90 ? -11.042 3.358 -2.428 1.00 87.31 90 ASP A N 1
ATOM 688 C CA . ASP A 1 90 ? -11.758 2.478 -1.498 1.00 87.31 90 ASP A CA 1
ATOM 689 C C . ASP A 1 90 ? -11.857 3.100 -0.085 1.00 87.31 90 ASP A C 1
ATOM 691 O O . ASP A 1 90 ? -12.792 2.800 0.658 1.00 87.31 90 ASP A O 1
ATOM 695 N N . ILE A 1 91 ? -10.950 4.023 0.268 1.00 87.69 91 ILE A N 1
ATOM 696 C CA . ILE A 1 91 ? -10.984 4.791 1.527 1.00 87.69 91 ILE A CA 1
ATOM 697 C C . ILE A 1 91 ? -11.628 6.180 1.384 1.00 87.69 91 ILE A C 1
ATOM 699 O O . ILE A 1 91 ? -11.567 6.995 2.305 1.00 87.69 91 ILE A O 1
ATOM 703 N N . GLY A 1 92 ? -12.263 6.456 0.242 1.00 85.75 92 GLY A N 1
ATOM 704 C CA . GLY A 1 92 ? -12.986 7.700 -0.027 1.00 85.75 92 GLY A CA 1
ATOM 705 C C . GLY A 1 92 ? -12.117 8.864 -0.513 1.00 85.75 92 GLY A C 1
ATOM 706 O O . GLY A 1 92 ? -12.608 9.990 -0.593 1.00 85.75 92 GLY A O 1
ATOM 707 N N . ILE A 1 93 ? -10.848 8.617 -0.852 1.00 85.88 93 ILE A N 1
ATOM 708 C CA . ILE A 1 93 ? -9.948 9.601 -1.459 1.00 85.88 93 ILE A CA 1
ATOM 709 C C . ILE A 1 93 ? -9.989 9.424 -2.978 1.00 85.88 93 ILE A C 1
ATOM 711 O O . ILE A 1 93 ? -9.317 8.570 -3.554 1.00 85.88 93 ILE A O 1
ATOM 715 N N . ASP A 1 94 ? -10.774 10.269 -3.637 1.00 83.69 94 ASP A N 1
ATOM 716 C CA . ASP A 1 94 ? -10.838 10.336 -5.094 1.00 83.69 94 ASP A CA 1
ATOM 717 C C . ASP A 1 94 ? -10.018 11.528 -5.602 1.00 83.69 94 ASP A C 1
ATOM 719 O O . ASP A 1 94 ? -10.446 12.683 -5.536 1.00 83.69 94 ASP A O 1
ATOM 723 N N . ILE A 1 95 ? -8.808 11.232 -6.079 1.00 76.88 95 ILE A N 1
ATOM 724 C CA . ILE A 1 95 ? -7.871 12.232 -6.598 1.00 76.88 95 ILE A CA 1
ATOM 725 C C . ILE A 1 95 ? -8.417 12.908 -7.862 1.00 76.88 95 ILE A C 1
ATOM 727 O O . ILE A 1 95 ? -8.246 14.117 -8.016 1.00 76.88 95 ILE A O 1
ATOM 731 N N . ASP A 1 96 ? -9.088 12.167 -8.747 1.00 80.25 96 ASP A N 1
ATOM 732 C CA . ASP A 1 96 ? -9.602 12.726 -10.001 1.00 80.25 96 ASP A CA 1
ATOM 733 C C . ASP A 1 96 ? -10.695 13.766 -9.683 1.00 80.25 96 ASP A C 1
ATOM 735 O O . ASP A 1 96 ? -10.618 14.918 -10.120 1.00 80.25 96 ASP A O 1
ATOM 739 N N . ARG A 1 97 ? -11.619 13.422 -8.776 1.00 71.94 97 ARG A N 1
ATOM 740 C CA . ARG A 1 97 ? -12.629 14.358 -8.256 1.00 71.94 97 ARG A CA 1
ATOM 741 C C . ARG A 1 97 ? -12.020 15.523 -7.466 1.00 71.94 97 ARG A C 1
ATOM 743 O O . ARG A 1 97 ? -12.569 16.627 -7.473 1.00 71.94 97 ARG A O 1
ATOM 750 N N . LEU A 1 98 ? -10.906 15.320 -6.761 1.00 71.44 98 LEU A N 1
ATOM 751 C CA . LEU A 1 98 ? -10.208 16.402 -6.056 1.00 71.44 98 LEU A CA 1
ATOM 752 C C . LEU A 1 98 ? -9.652 17.440 -7.043 1.00 71.44 98 LEU A C 1
ATOM 754 O O . LEU A 1 98 ? -9.789 18.640 -6.805 1.00 71.44 98 LEU A O 1
ATOM 758 N N . PHE A 1 99 ? -9.076 16.994 -8.162 1.00 73.31 99 PHE A N 1
ATOM 759 C CA . PHE A 1 99 ? -8.563 17.887 -9.202 1.00 73.31 99 PHE A CA 1
ATOM 760 C C . PHE A 1 99 ? -9.671 18.616 -9.967 1.00 73.31 99 PHE A C 1
ATOM 762 O O . PHE A 1 99 ? -9.488 19.788 -10.301 1.00 73.31 99 PHE A O 1
ATOM 769 N N . GLU A 1 100 ? -10.836 17.997 -10.176 1.00 70.56 100 GLU A N 1
ATOM 770 C CA . GLU A 1 100 ? -12.001 18.692 -10.745 1.00 70.56 100 GLU A CA 1
ATOM 771 C C . GLU A 1 100 ? -12.353 19.952 -9.937 1.00 70.56 100 GLU A C 1
ATOM 773 O O . GLU A 1 100 ? -12.533 21.025 -10.512 1.00 70.56 100 GLU A O 1
ATOM 778 N N . HIS A 1 101 ? -12.341 19.883 -8.600 1.00 58.91 101 HIS A N 1
ATOM 779 C CA . HIS A 1 101 ? -12.612 21.050 -7.747 1.00 58.91 101 HIS A CA 1
ATOM 780 C C . HIS A 1 101 ? -11.560 22.168 -7.859 1.00 58.91 101 HIS A C 1
ATOM 782 O O . HIS A 1 101 ? -11.862 23.318 -7.530 1.00 58.91 101 HIS A O 1
ATOM 788 N N . LEU A 1 102 ? -10.341 21.862 -8.314 1.00 58.97 102 LEU A N 1
ATOM 789 C CA . LEU A 1 102 ? -9.283 22.855 -8.522 1.00 58.97 102 LEU A CA 1
ATOM 790 C C . LEU A 1 102 ? -9.410 23.561 -9.880 1.00 58.97 102 LEU A C 1
ATOM 792 O O . LEU A 1 102 ? -9.019 24.720 -9.997 1.00 58.97 102 LEU A O 1
ATOM 796 N N . LEU A 1 103 ? -10.001 22.907 -10.884 1.00 57.25 103 LEU A N 1
ATOM 797 C CA . LEU A 1 103 ? -10.188 23.471 -12.226 1.00 57.25 103 LEU A CA 1
ATOM 798 C C . LEU A 1 103 ? -11.398 24.418 -12.331 1.00 57.25 103 LEU A C 1
ATOM 800 O O . LEU A 1 103 ? -11.436 25.250 -13.232 1.00 57.25 103 LEU A O 1
ATOM 804 N N . TYR A 1 104 ? -12.351 24.356 -11.392 1.00 53.91 104 TYR A N 1
ATOM 805 C CA . TYR A 1 104 ? -13.514 25.261 -11.332 1.00 53.91 104 TYR A CA 1
ATOM 806 C C . TYR A 1 104 ? -13.293 26.540 -10.499 1.00 53.91 104 TYR A C 1
ATOM 808 O O . TYR A 1 104 ? -14.241 27.286 -10.252 1.00 53.91 104 TYR A O 1
ATOM 816 N N . ARG A 1 105 ? -12.063 26.807 -10.041 1.00 50.34 105 ARG A N 1
ATOM 817 C CA . ARG A 1 105 ? -11.708 27.983 -9.221 1.00 50.34 105 ARG A CA 1
ATOM 818 C C . ARG A 1 105 ? -10.776 28.985 -9.922 1.00 50.34 105 ARG A C 1
ATOM 820 O O . ARG A 1 105 ? -9.991 29.647 -9.245 1.00 50.34 105 ARG A O 1
ATOM 827 N N . VAL A 1 106 ? -10.879 29.122 -11.245 1.00 47.84 106 VAL A N 1
ATOM 828 C CA . VAL A 1 106 ? -10.135 30.125 -12.034 1.00 47.84 106 VAL A CA 1
ATOM 829 C C . VAL A 1 106 ? -11.083 31.155 -12.627 1.00 47.84 106 VAL A C 1
ATOM 831 O O . VAL A 1 106 ? -12.111 30.730 -13.200 1.00 47.84 106 VAL A O 1
#

pLDDT: mean 82.89, std 12.94, range [41.5, 94.94]

Organism: NCBI:txid221518

Secondary structure (DSSP, 8-state):
--PPB-S--EEEEHHHHHHHHHHS--EEEEEEEEEEEEETTTEEEEEEEEEEEEEEEEETTEEEEEEEEEEEEESS---PPBPPHHHHHHTT--HHHHHHHHHT--

Foldseek 3Di:
DQADEDAFAKADEPQLLVVCVVPDDKDKDFDVPFYWYDDPNPDTDTFGIKIFDWDWDQDPVGIDIDHRRIYTYDHDDDNDIGGGQVRCVVVVNHPVVVVVVVVVPD

Radius of gyration: 15.44 Å; chains: 1; bounding box: 28×46×37 Å